Protein AF-A0A5D6XJZ5-F1 (afdb_monomer_lite)

Structure (mmCIF, N/CA/C/O backbone):
data_AF-A0A5D6XJZ5-F1
#
_entry.id   AF-A0A5D6XJZ5-F1
#
loop_
_atom_site.group_PDB
_atom_site.id
_atom_site.type_symbol
_atom_site.label_atom_id
_atom_site.label_alt_id
_atom_site.label_comp_id
_atom_site.label_asym_id
_atom_site.label_entity_id
_atom_site.label_seq_id
_atom_site.pdbx_PDB_ins_code
_atom_site.Cartn_x
_atom_site.Cartn_y
_atom_site.Cartn_z
_atom_site.occupancy
_atom_site.B_iso_or_equiv
_atom_site.auth_seq_id
_atom_site.auth_comp_id
_atom_site.auth_asym_id
_atom_site.auth_atom_id
_atom_site.pdbx_PDB_model_num
ATOM 1 N N . MET A 1 1 ? 21.684 -5.201 -19.668 1.00 54.59 1 MET A N 1
ATOM 2 C CA . MET A 1 1 ? 20.295 -5.228 -19.160 1.00 54.59 1 MET A CA 1
ATOM 3 C C . MET A 1 1 ? 19.489 -4.260 -20.001 1.00 54.59 1 MET A C 1
ATOM 5 O O . MET A 1 1 ? 19.887 -3.102 -20.061 1.00 54.59 1 MET A O 1
ATOM 9 N N . SER A 1 2 ? 18.458 -4.709 -20.722 1.00 66.75 2 SER A N 1
ATOM 10 C CA . SER A 1 2 ? 17.681 -3.782 -21.549 1.00 66.75 2 SER A CA 1
ATOM 11 C C . SER A 1 2 ? 16.634 -3.087 -20.671 1.00 66.75 2 SER A C 1
ATOM 13 O O . SER A 1 2 ? 15.939 -3.732 -19.889 1.00 66.75 2 SER A O 1
ATOM 15 N N . ALA A 1 3 ? 16.532 -1.760 -20.765 1.00 72.88 3 ALA A N 1
ATOM 16 C CA . ALA A 1 3 ? 15.466 -1.005 -20.098 1.00 72.88 3 ALA A CA 1
ATOM 17 C C . ALA A 1 3 ? 14.064 -1.489 -20.528 1.00 72.88 3 ALA A C 1
ATOM 19 O O . ALA A 1 3 ? 13.103 -1.364 -19.774 1.00 72.88 3 ALA A O 1
ATOM 20 N N . VAL A 1 4 ? 13.983 -2.103 -21.713 1.00 75.38 4 VAL A N 1
ATOM 21 C CA . VAL A 1 4 ? 12.778 -2.699 -22.296 1.00 75.38 4 VAL A CA 1
ATOM 22 C C . VAL A 1 4 ? 12.264 -3.871 -21.453 1.00 75.38 4 VAL A C 1
ATOM 24 O O . VAL A 1 4 ? 11.062 -3.965 -21.219 1.00 75.38 4 VAL A O 1
ATOM 27 N N . ASP A 1 5 ? 13.155 -4.715 -20.923 1.00 84.94 5 ASP A N 1
ATOM 28 C CA . ASP A 1 5 ? 12.759 -5.884 -20.121 1.00 84.94 5 ASP A CA 1
ATOM 29 C C . ASP A 1 5 ? 12.184 -5.477 -18.754 1.00 84.94 5 ASP A C 1
ATOM 31 O O . ASP A 1 5 ? 11.276 -6.125 -18.231 1.00 84.94 5 ASP A O 1
ATOM 35 N N . PHE A 1 6 ? 12.686 -4.381 -18.173 1.00 87.38 6 PHE A N 1
ATOM 36 C CA . PHE A 1 6 ? 12.168 -3.868 -16.904 1.00 87.38 6 PHE A CA 1
ATOM 37 C C . PHE A 1 6 ? 10.825 -3.153 -17.078 1.00 87.38 6 PHE A C 1
ATOM 39 O O . PHE A 1 6 ? 9.920 -3.377 -16.277 1.00 87.38 6 PHE A O 1
ATOM 46 N N . GLU A 1 7 ? 10.657 -2.355 -18.138 1.00 91.44 7 GLU A N 1
ATOM 47 C CA . GLU A 1 7 ? 9.365 -1.716 -18.428 1.00 91.44 7 GLU A CA 1
ATOM 48 C C . GLU A 1 7 ? 8.271 -2.763 -18.681 1.00 91.44 7 GLU A C 1
ATOM 50 O O . GLU A 1 7 ? 7.144 -2.590 -18.230 1.00 91.44 7 GLU A O 1
ATOM 55 N N . ALA A 1 8 ? 8.599 -3.898 -19.308 1.00 92.19 8 ALA A N 1
ATOM 56 C CA . ALA A 1 8 ? 7.655 -5.006 -19.455 1.00 92.19 8 ALA A CA 1
ATOM 57 C C . ALA A 1 8 ? 7.198 -5.579 -18.096 1.00 92.19 8 ALA A C 1
ATOM 59 O O . ALA A 1 8 ? 6.023 -5.908 -17.923 1.00 92.19 8 ALA A O 1
ATOM 60 N N . CYS A 1 9 ? 8.099 -5.662 -17.109 1.00 93.19 9 CYS A N 1
ATOM 61 C CA . CYS A 1 9 ? 7.744 -6.080 -15.749 1.00 93.19 9 CYS A CA 1
ATOM 62 C C . CYS A 1 9 ? 6.821 -5.055 -15.069 1.00 93.19 9 CYS A C 1
ATOM 64 O O . CYS A 1 9 ? 5.826 -5.437 -14.452 1.00 93.19 9 CYS A O 1
ATOM 66 N N . GLU A 1 10 ? 7.124 -3.762 -15.204 1.00 92.69 10 GLU A N 1
ATOM 67 C CA . GLU A 1 10 ? 6.283 -2.673 -14.688 1.00 92.69 10 GLU A CA 1
ATOM 68 C C . GLU A 1 10 ? 4.904 -2.646 -15.350 1.00 92.69 10 GLU A C 1
ATOM 70 O O . GLU A 1 10 ? 3.898 -2.440 -14.673 1.00 92.69 10 GLU A O 1
ATOM 75 N N . GLN A 1 11 ? 4.830 -2.919 -16.651 1.00 94.56 11 GLN A N 1
ATOM 76 C CA . GLN A 1 11 ? 3.570 -2.996 -17.377 1.00 94.56 11 GLN A CA 1
ATOM 77 C C . GLN A 1 11 ? 2.686 -4.133 -16.846 1.00 94.56 11 GLN A C 1
ATOM 79 O O . GLN A 1 11 ? 1.517 -3.908 -16.538 1.00 94.56 11 GLN A O 1
ATOM 84 N N . LEU A 1 12 ? 3.250 -5.328 -16.632 1.00 94.69 12 LEU A N 1
ATOM 85 C CA . LEU A 1 12 ? 2.519 -6.436 -16.005 1.00 94.69 12 LEU A CA 1
ATOM 86 C C . LEU A 1 12 ? 2.036 -6.081 -14.593 1.00 94.69 12 LEU A C 1
ATOM 88 O O . LEU A 1 12 ? 0.921 -6.442 -14.211 1.00 94.69 12 LEU A O 1
ATOM 92 N N . ARG A 1 13 ? 2.856 -5.358 -13.820 1.00 95.69 13 ARG A N 1
ATOM 93 C CA . ARG A 1 13 ? 2.480 -4.871 -12.488 1.00 95.69 13 ARG A CA 1
ATOM 94 C C . ARG A 1 13 ? 1.292 -3.907 -12.568 1.00 95.69 13 ARG A C 1
ATOM 96 O O . ARG A 1 13 ? 0.321 -4.115 -11.847 1.00 95.69 13 ARG A O 1
ATOM 103 N N . ARG A 1 14 ? 1.316 -2.913 -13.461 1.00 95.31 14 ARG A N 1
ATOM 104 C CA . ARG A 1 14 ? 0.204 -1.960 -13.658 1.00 95.31 14 ARG A CA 1
ATOM 105 C C . ARG A 1 14 ? -1.084 -2.669 -14.075 1.00 95.31 14 ARG A C 1
ATOM 107 O O . ARG A 1 14 ? -2.128 -2.461 -13.471 1.00 95.31 14 ARG A O 1
ATOM 114 N N . GLU A 1 15 ? -0.998 -3.594 -15.025 1.00 95.31 15 GLU A N 1
ATOM 115 C CA . GLU A 1 15 ? -2.148 -4.398 -15.458 1.00 95.31 15 GLU A CA 1
ATOM 116 C C . GLU A 1 15 ? -2.730 -5.253 -14.321 1.00 95.31 15 GLU A C 1
ATOM 118 O O . GLU A 1 15 ? -3.931 -5.516 -14.282 1.00 95.31 15 GLU A O 1
ATOM 123 N N . SER A 1 16 ? -1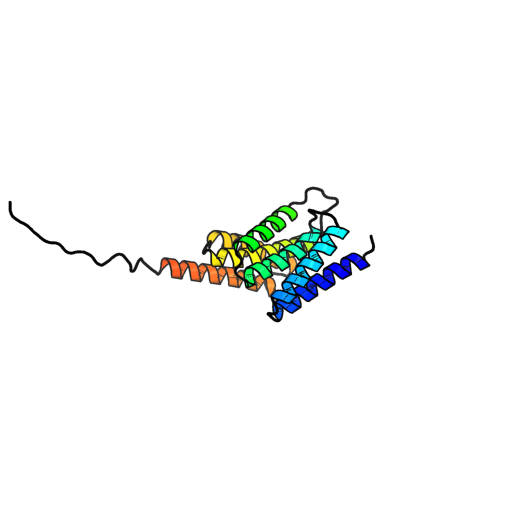.898 -5.708 -13.380 1.00 95.56 16 SER A N 1
ATOM 124 C CA . SER A 1 16 ? -2.386 -6.428 -12.202 1.00 95.56 16 SER A CA 1
ATOM 125 C C . SER A 1 16 ? -3.176 -5.522 -11.249 1.00 95.56 16 SER A C 1
ATOM 127 O O . SER A 1 16 ? -4.181 -5.955 -10.687 1.00 95.56 16 SER A O 1
ATOM 129 N N . GLU A 1 17 ? -2.788 -4.252 -11.119 1.00 93.19 17 GLU A N 1
ATOM 130 C CA . GLU A 1 17 ? -3.523 -3.251 -10.337 1.00 93.19 17 GLU A CA 1
ATOM 131 C C . GLU A 1 17 ? -4.863 -2.908 -10.997 1.00 93.19 17 GLU A C 1
ATOM 133 O O . GLU A 1 17 ? -5.881 -2.830 -10.313 1.00 93.19 17 GLU A O 1
ATOM 138 N N . GLU A 1 18 ? -4.893 -2.789 -12.327 1.00 94.25 18 GLU A N 1
ATOM 139 C CA . GLU A 1 18 ? -6.130 -2.590 -13.093 1.00 94.25 18 GLU A CA 1
ATOM 140 C C . GLU A 1 18 ? -7.115 -3.751 -12.891 1.00 94.25 18 GLU A C 1
ATOM 142 O O . GLU A 1 18 ? -8.298 -3.535 -12.629 1.00 94.25 18 GLU A O 1
ATOM 147 N N . LEU A 1 19 ? -6.635 -4.997 -12.948 1.00 93.81 19 LEU A N 1
ATOM 148 C CA . LEU A 1 19 ? -7.464 -6.174 -12.673 1.00 93.81 19 LEU A CA 1
ATOM 149 C C . LEU A 1 19 ? -7.972 -6.197 -11.225 1.00 93.81 19 LEU A C 1
ATOM 151 O O . LEU A 1 19 ? -9.122 -6.575 -10.991 1.00 93.81 19 LEU A O 1
ATOM 155 N N . CYS A 1 20 ? -7.142 -5.774 -10.267 1.00 90.69 20 CYS A N 1
ATOM 156 C CA . CYS A 1 20 ? -7.535 -5.639 -8.865 1.00 90.69 20 CYS A CA 1
ATOM 157 C C . CYS A 1 20 ? -8.660 -4.605 -8.704 1.00 90.69 20 CYS A C 1
ATOM 159 O O . CYS A 1 20 ? -9.684 -4.894 -8.088 1.00 90.69 20 CYS A O 1
ATOM 161 N N . PHE A 1 21 ? -8.523 -3.441 -9.347 1.00 90.69 21 PHE A N 1
ATOM 162 C CA . PHE A 1 21 ? -9.548 -2.397 -9.373 1.00 90.69 21 PHE A CA 1
ATOM 163 C C . PHE A 1 21 ? -10.879 -2.903 -9.952 1.00 90.69 21 PHE A C 1
ATOM 165 O O . PHE A 1 21 ? -11.949 -2.590 -9.433 1.00 90.69 21 PHE A O 1
ATOM 172 N N . LEU A 1 22 ? -10.818 -3.755 -10.979 1.00 93.38 22 LEU A N 1
ATOM 173 C CA . LEU A 1 22 ? -11.980 -4.427 -11.571 1.00 93.38 22 LEU A CA 1
ATOM 174 C C . LEU A 1 22 ? -12.518 -5.610 -10.739 1.00 93.38 22 LEU A C 1
ATOM 176 O O . LEU A 1 22 ? -13.385 -6.339 -11.220 1.00 93.38 22 LEU A O 1
ATOM 180 N N . GLN A 1 23 ? -12.020 -5.821 -9.514 1.00 90.38 23 GLN A N 1
ATOM 181 C CA . GLN A 1 23 ? -12.392 -6.919 -8.608 1.00 90.38 23 GLN A CA 1
ATOM 182 C C . GLN A 1 23 ? -12.105 -8.325 -9.170 1.00 90.38 23 GLN A C 1
ATOM 184 O O . GLN A 1 23 ? -12.644 -9.332 -8.706 1.00 90.38 23 GLN A O 1
ATOM 189 N N . GLN A 1 24 ? -11.208 -8.432 -10.152 1.00 93.44 24 GLN A N 1
ATOM 190 C CA . GLN A 1 24 ? -10.763 -9.702 -10.725 1.00 93.44 24 GLN A CA 1
ATOM 191 C C . GLN A 1 24 ? -9.537 -10.230 -9.968 1.00 93.44 24 GLN A C 1
ATOM 193 O O . GLN A 1 24 ? -8.446 -10.354 -10.524 1.00 93.44 24 GLN A O 1
ATOM 198 N N . LEU A 1 25 ? -9.720 -10.552 -8.683 1.00 90.31 25 LEU A N 1
ATOM 199 C CA . LEU A 1 25 ? -8.618 -10.804 -7.741 1.00 90.31 25 LEU A CA 1
ATOM 200 C C . LEU A 1 25 ? -7.699 -11.972 -8.141 1.00 90.31 25 LEU A C 1
ATOM 202 O O . LEU A 1 25 ? -6.479 -11.869 -8.027 1.00 90.31 25 LEU A O 1
ATOM 206 N N . ARG A 1 26 ? -8.256 -13.072 -8.670 1.00 92.25 26 ARG A N 1
ATOM 207 C CA . ARG A 1 26 ? -7.458 -14.235 -9.109 1.00 92.25 26 ARG A CA 1
ATOM 208 C C . ARG A 1 26 ? -6.538 -13.894 -10.299 1.00 92.25 26 ARG A C 1
ATOM 210 O O . ARG A 1 26 ? -5.326 -14.013 -10.130 1.00 92.25 26 ARG A O 1
ATOM 217 N N . PRO A 1 27 ? -7.055 -13.404 -11.449 1.00 94.56 27 PRO A N 1
ATOM 218 C CA . PRO A 1 27 ? -6.206 -12.925 -12.544 1.00 94.56 27 PRO A CA 1
ATOM 219 C C . PRO A 1 27 ? -5.200 -11.854 -12.121 1.00 94.56 27 PRO A C 1
ATOM 221 O O . PRO A 1 27 ? -4.058 -11.864 -12.581 1.00 94.56 27 PRO A O 1
ATOM 224 N N . ALA A 1 28 ? -5.617 -10.939 -11.241 1.00 94.69 28 ALA A N 1
ATOM 225 C CA . ALA A 1 28 ? -4.760 -9.886 -10.723 1.00 94.69 28 ALA A CA 1
ATOM 226 C C . ALA A 1 28 ? -3.550 -10.477 -9.983 1.00 94.69 28 ALA A C 1
ATOM 228 O O . ALA A 1 28 ? -2.408 -10.154 -10.317 1.00 94.69 28 ALA A O 1
ATOM 229 N N . ARG A 1 29 ? -3.779 -11.417 -9.058 1.00 93.75 29 ARG A N 1
ATOM 230 C CA . ARG A 1 29 ? -2.705 -12.093 -8.320 1.00 93.75 29 ARG A CA 1
ATOM 231 C C . ARG A 1 29 ? -1.771 -12.860 -9.249 1.00 93.75 29 ARG A C 1
ATOM 233 O O . ARG A 1 29 ? -0.555 -12.729 -9.119 1.00 93.75 29 ARG A O 1
ATOM 240 N N . ASP A 1 30 ? -2.312 -13.649 -10.174 1.00 94.88 30 ASP A N 1
ATOM 241 C CA . ASP A 1 30 ? -1.493 -14.449 -11.090 1.00 94.88 30 ASP A CA 1
ATOM 242 C C . ASP A 1 30 ? -0.547 -13.553 -11.898 1.00 94.88 30 ASP A C 1
ATOM 244 O O . ASP A 1 30 ? 0.645 -13.849 -12.038 1.00 94.88 30 ASP A O 1
ATOM 248 N N . LYS A 1 31 ? -1.057 -12.404 -12.357 1.00 95.81 31 LYS A N 1
ATOM 249 C CA . LYS A 1 31 ? -0.266 -11.416 -13.086 1.00 95.81 31 LYS A CA 1
ATOM 250 C C . LYS A 1 31 ? 0.757 -10.708 -12.190 1.00 95.81 31 LYS A C 1
ATOM 252 O O . LYS A 1 31 ? 1.911 -10.584 -12.597 1.00 95.81 31 LYS A O 1
ATOM 257 N N . ALA A 1 32 ? 0.393 -10.320 -10.968 1.00 95.88 32 ALA A N 1
ATOM 258 C CA . ALA A 1 32 ? 1.321 -9.712 -10.010 1.00 95.88 32 ALA A CA 1
ATOM 259 C C . ALA A 1 32 ? 2.480 -10.660 -9.648 1.00 95.88 32 ALA A C 1
ATOM 261 O O . ALA A 1 32 ? 3.643 -10.254 -9.624 1.00 95.88 32 ALA A O 1
ATOM 262 N N . LEU A 1 33 ? 2.191 -11.949 -9.444 1.00 95.88 33 LEU A N 1
ATOM 263 C CA . LEU A 1 33 ? 3.208 -12.972 -9.197 1.00 95.88 33 LEU A CA 1
ATOM 264 C C . LEU A 1 33 ? 4.108 -13.198 -10.416 1.00 95.88 33 LEU A C 1
ATOM 266 O O . LEU A 1 33 ? 5.315 -13.379 -10.253 1.00 95.88 33 LEU A O 1
ATOM 270 N N . ALA A 1 34 ? 3.550 -13.194 -11.629 1.00 95.31 34 ALA A N 1
ATOM 271 C CA . ALA A 1 34 ? 4.340 -13.283 -12.856 1.00 95.31 34 ALA A CA 1
ATOM 272 C C . ALA A 1 34 ? 5.282 -12.077 -13.006 1.00 95.31 34 ALA A C 1
ATOM 274 O O . ALA A 1 34 ? 6.469 -12.261 -13.279 1.00 95.31 34 ALA A O 1
ATOM 275 N N . ALA A 1 35 ? 4.778 -10.867 -12.742 1.00 95.44 35 ALA A N 1
ATOM 276 C CA . ALA A 1 35 ? 5.551 -9.631 -12.770 1.00 95.44 35 ALA A CA 1
ATOM 277 C C . ALA A 1 35 ? 6.705 -9.660 -11.754 1.00 95.44 35 ALA A C 1
ATOM 279 O O . ALA A 1 35 ? 7.852 -9.397 -12.113 1.00 95.44 35 ALA A O 1
ATOM 280 N N . LEU A 1 36 ? 6.432 -10.067 -10.507 1.00 95.38 36 LEU A N 1
ATOM 281 C CA . LEU A 1 36 ? 7.453 -10.189 -9.465 1.00 95.38 36 LEU A CA 1
ATOM 282 C C . LEU A 1 36 ? 8.521 -11.228 -9.827 1.00 95.38 36 LEU A C 1
ATOM 284 O O . LEU A 1 36 ? 9.711 -10.978 -9.634 1.00 95.38 36 LEU A O 1
ATOM 288 N N . LYS A 1 37 ? 8.120 -12.393 -10.353 1.00 94.62 37 LYS A N 1
ATOM 289 C CA . LYS A 1 37 ? 9.063 -13.438 -10.783 1.00 94.62 37 LYS A CA 1
ATOM 290 C C . LYS A 1 37 ? 9.994 -12.913 -11.873 1.00 94.62 37 LYS A C 1
ATOM 292 O O . LYS A 1 37 ? 11.206 -13.048 -11.732 1.00 94.62 37 LYS A O 1
ATOM 297 N N . ALA A 1 38 ? 9.443 -12.267 -12.900 1.00 93.38 38 ALA A N 1
ATOM 298 C CA . ALA A 1 38 ? 10.224 -11.665 -13.977 1.00 93.38 38 ALA A CA 1
ATOM 299 C C . ALA A 1 38 ? 11.181 -10.580 -13.448 1.00 93.38 38 ALA A C 1
ATOM 301 O O . ALA A 1 38 ? 12.387 -10.630 -13.708 1.00 93.38 38 ALA A O 1
ATOM 302 N N . ALA A 1 39 ? 10.685 -9.667 -12.608 1.00 93.25 39 ALA A N 1
ATOM 303 C CA . ALA A 1 39 ? 11.495 -8.614 -12.002 1.00 93.25 39 ALA A CA 1
ATOM 304 C C . ALA A 1 39 ? 12.628 -9.180 -11.129 1.00 93.25 39 ALA A C 1
ATOM 306 O O . ALA A 1 39 ? 13.764 -8.722 -11.221 1.00 93.25 39 ALA A O 1
ATOM 307 N N . THR A 1 40 ? 12.355 -10.223 -10.341 1.00 93.69 40 THR A N 1
ATOM 308 C CA . THR A 1 40 ? 13.360 -10.889 -9.496 1.00 93.69 40 THR A CA 1
ATOM 309 C C . THR A 1 40 ? 14.432 -11.579 -10.337 1.00 93.69 40 THR A C 1
ATOM 311 O O . THR A 1 40 ? 15.608 -11.533 -9.983 1.00 93.69 40 THR A O 1
ATOM 314 N N . THR A 1 41 ? 14.062 -12.198 -11.466 1.00 92.56 41 THR A N 1
ATOM 315 C CA . THR A 1 41 ? 15.049 -12.793 -12.385 1.00 92.56 41 THR A CA 1
ATOM 316 C C . THR A 1 41 ? 15.924 -11.749 -13.073 1.00 92.56 41 THR A C 1
ATOM 318 O O . THR A 1 41 ? 17.083 -12.031 -13.359 1.00 92.56 41 THR A O 1
ATOM 321 N N . LEU A 1 42 ? 15.387 -10.550 -13.316 1.00 89.88 42 LEU A N 1
ATOM 322 C CA . LEU A 1 42 ? 16.087 -9.475 -14.016 1.00 89.88 42 LEU A CA 1
ATOM 323 C C . LEU A 1 42 ? 16.996 -8.657 -13.092 1.00 89.88 42 LEU A C 1
ATOM 325 O O . LEU A 1 42 ? 18.106 -8.301 -13.476 1.00 89.88 42 LEU A O 1
ATOM 329 N N . LEU A 1 43 ? 16.500 -8.314 -11.904 1.00 86.06 43 LEU A N 1
ATOM 330 C CA . LEU A 1 43 ? 17.177 -7.427 -10.962 1.00 86.06 43 LEU A CA 1
ATOM 331 C C . LEU A 1 43 ? 18.043 -8.199 -9.961 1.00 86.06 43 LEU A C 1
ATOM 333 O O . LEU A 1 43 ? 19.060 -7.686 -9.515 1.00 86.06 43 LEU A O 1
ATOM 337 N N . GLY A 1 44 ? 17.667 -9.432 -9.622 1.00 85.12 44 GLY A N 1
ATOM 338 C CA . GLY A 1 44 ? 18.205 -10.150 -8.471 1.00 85.12 44 GLY A CA 1
ATOM 339 C C . GLY A 1 44 ? 17.289 -10.034 -7.251 1.00 85.12 44 GLY A C 1
ATOM 340 O O . GLY A 1 44 ? 16.247 -9.380 -7.281 1.00 85.12 44 GLY A O 1
ATOM 341 N N . LYS A 1 45 ? 17.652 -10.729 -6.171 1.00 85.38 45 LYS A N 1
ATOM 342 C CA . LYS A 1 45 ? 16.873 -10.750 -4.924 1.00 85.38 45 LYS A CA 1
ATOM 343 C C . LYS A 1 45 ? 17.196 -9.522 -4.072 1.00 85.38 45 LYS A C 1
ATOM 345 O O . LYS A 1 45 ? 18.306 -9.009 -4.141 1.00 85.38 45 LYS A O 1
ATOM 350 N N . ASN A 1 46 ? 16.257 -9.132 -3.212 1.00 81.69 46 ASN A N 1
ATOM 351 C CA . ASN A 1 46 ? 16.479 -8.163 -2.131 1.00 81.69 46 ASN A CA 1
ATOM 352 C C . ASN A 1 46 ? 16.835 -6.732 -2.568 1.00 81.69 46 ASN A C 1
ATOM 354 O O . ASN A 1 46 ? 17.526 -6.019 -1.850 1.00 81.69 46 ASN A O 1
ATOM 358 N N . LEU A 1 47 ? 16.350 -6.294 -3.730 1.00 87.56 47 LEU A N 1
ATOM 359 C CA . LEU A 1 47 ? 16.543 -4.920 -4.192 1.00 87.56 47 LEU A CA 1
ATOM 360 C C . LEU A 1 47 ? 15.311 -4.061 -3.921 1.00 87.56 47 LEU A C 1
ATOM 362 O O . LEU A 1 47 ? 14.187 -4.496 -4.173 1.00 87.56 47 LEU A O 1
ATOM 366 N N . LEU A 1 48 ? 15.527 -2.806 -3.515 1.00 90.12 48 LEU A N 1
ATOM 367 C CA . LEU A 1 48 ? 14.464 -1.818 -3.283 1.00 90.12 48 LEU A CA 1
ATOM 368 C C . LEU A 1 48 ? 13.541 -1.645 -4.502 1.00 90.12 48 LEU A C 1
ATOM 370 O O . LEU A 1 48 ? 12.338 -1.452 -4.361 1.00 90.12 48 LEU A O 1
ATOM 374 N N . ARG A 1 49 ? 14.069 -1.818 -5.718 1.00 90.75 49 ARG A N 1
ATOM 375 C CA . ARG A 1 49 ? 13.283 -1.788 -6.965 1.00 90.75 49 ARG A CA 1
ATOM 376 C C . ARG A 1 49 ? 12.196 -2.867 -7.056 1.00 90.75 49 ARG A C 1
ATOM 378 O O . ARG A 1 49 ? 11.319 -2.753 -7.904 1.00 90.75 49 ARG A O 1
ATOM 385 N N . LEU A 1 50 ? 12.230 -3.895 -6.204 1.00 93.12 50 LEU A N 1
ATOM 386 C CA . LEU A 1 50 ? 11.171 -4.903 -6.096 1.00 93.12 50 LEU A CA 1
ATOM 387 C C . LEU A 1 50 ? 10.018 -4.473 -5.174 1.00 93.12 50 LEU A C 1
ATOM 389 O O . LEU A 1 50 ? 8.942 -5.064 -5.247 1.00 93.12 50 LEU A O 1
ATOM 393 N N . ALA A 1 51 ? 10.199 -3.446 -4.337 1.00 94.94 51 ALA A N 1
ATOM 394 C CA . ALA A 1 51 ? 9.178 -2.981 -3.397 1.00 94.94 51 ALA A CA 1
ATOM 395 C C . ALA A 1 51 ? 7.806 -2.685 -4.044 1.00 94.94 51 ALA A C 1
ATOM 397 O O . ALA A 1 51 ? 6.806 -3.135 -3.483 1.00 94.94 51 ALA A O 1
ATOM 398 N N . PRO A 1 52 ? 7.699 -2.037 -5.228 1.00 95.50 52 PRO A N 1
ATOM 399 C CA . PRO A 1 52 ? 6.407 -1.843 -5.891 1.00 95.50 52 PRO A CA 1
ATOM 400 C C . PRO A 1 52 ? 5.634 -3.148 -6.128 1.00 95.50 52 PRO A C 1
ATOM 402 O O . PRO A 1 52 ? 4.413 -3.171 -6.008 1.00 95.50 52 PRO A O 1
ATOM 405 N N . PHE A 1 53 ? 6.332 -4.240 -6.451 1.00 96.44 53 PHE A N 1
ATOM 406 C CA . PHE A 1 53 ? 5.719 -5.537 -6.744 1.00 96.44 53 PHE A CA 1
ATOM 407 C C . PHE A 1 53 ? 5.181 -6.199 -5.472 1.00 96.44 53 PHE A C 1
ATOM 409 O O . PHE A 1 53 ? 4.073 -6.735 -5.474 1.00 96.44 53 PHE A O 1
ATOM 416 N N . TYR A 1 54 ? 5.928 -6.116 -4.370 1.00 97.31 54 TYR A N 1
ATOM 417 C CA . TYR A 1 54 ? 5.467 -6.609 -3.072 1.00 97.31 54 TYR A CA 1
ATOM 418 C C . TYR A 1 54 ? 4.293 -5.792 -2.525 1.00 97.31 54 TYR A C 1
ATOM 420 O O . TYR A 1 54 ? 3.356 -6.377 -1.991 1.00 97.31 54 TYR A O 1
ATOM 428 N N . LEU A 1 55 ? 4.292 -4.467 -2.715 1.00 97.50 55 LEU A N 1
ATOM 429 C CA . LEU A 1 55 ? 3.184 -3.599 -2.301 1.00 97.50 55 LEU A CA 1
ATOM 430 C C . LEU A 1 55 ? 1.872 -3.941 -3.020 1.00 97.50 55 LEU A C 1
ATOM 432 O O . LEU A 1 55 ? 0.816 -3.913 -2.397 1.00 97.50 55 LEU A O 1
ATOM 436 N N . VAL A 1 56 ? 1.930 -4.306 -4.305 1.00 96.88 56 VAL A N 1
ATOM 437 C CA . VAL A 1 56 ? 0.752 -4.783 -5.049 1.00 96.88 56 VAL A CA 1
ATOM 438 C C . VAL A 1 56 ? 0.228 -6.103 -4.481 1.00 96.88 56 VAL A C 1
ATOM 440 O O . VAL A 1 56 ? -0.975 -6.259 -4.292 1.00 96.88 56 VAL A O 1
ATOM 443 N N . LEU A 1 57 ? 1.115 -7.048 -4.164 1.00 96.94 57 LEU A N 1
ATOM 444 C CA . LEU A 1 57 ? 0.708 -8.313 -3.547 1.00 96.94 57 LEU A CA 1
ATOM 445 C C . LEU A 1 57 ? 0.136 -8.111 -2.137 1.00 96.94 57 LEU A C 1
ATOM 447 O O . LEU A 1 57 ? -0.810 -8.803 -1.772 1.00 96.94 57 LEU A O 1
ATOM 451 N N . ALA A 1 58 ? 0.680 -7.168 -1.363 1.00 97.44 58 ALA A N 1
ATOM 452 C CA . ALA A 1 58 ? 0.176 -6.837 -0.033 1.00 97.44 58 ALA A CA 1
ATOM 453 C C . ALA A 1 58 ? -1.246 -6.264 -0.106 1.00 97.44 58 ALA A C 1
ATOM 455 O O . ALA A 1 58 ? -2.118 -6.680 0.651 1.00 97.44 58 ALA A O 1
ATOM 456 N N . ASP A 1 59 ? -1.495 -5.368 -1.061 1.00 95.62 59 ASP A N 1
ATOM 457 C CA . ASP A 1 59 ? -2.820 -4.804 -1.335 1.00 95.62 59 ASP A CA 1
ATOM 458 C C . ASP A 1 59 ? -3.841 -5.895 -1.714 1.00 95.62 59 ASP A C 1
ATOM 460 O O . ASP A 1 59 ? -4.924 -5.996 -1.134 1.00 95.62 59 ASP A O 1
ATOM 464 N N . MET A 1 60 ? -3.454 -6.813 -2.605 1.00 95.31 60 MET A N 1
ATOM 465 C CA . MET A 1 60 ? -4.286 -7.969 -2.961 1.00 95.31 60 MET A CA 1
ATOM 466 C C . MET A 1 60 ? -4.558 -8.888 -1.764 1.00 95.31 60 MET A C 1
ATOM 468 O O . MET A 1 60 ? -5.687 -9.342 -1.582 1.00 95.31 60 MET A O 1
ATOM 472 N N . ALA A 1 61 ? -3.549 -9.153 -0.930 1.00 95.69 61 ALA A N 1
ATOM 473 C CA . ALA A 1 61 ? -3.712 -9.953 0.279 1.00 95.69 61 ALA A CA 1
ATOM 474 C C . ALA A 1 61 ? -4.692 -9.294 1.266 1.00 95.69 61 ALA A C 1
ATOM 476 O O . ALA A 1 61 ? -5.510 -9.994 1.864 1.00 95.69 61 ALA A O 1
ATOM 477 N N . LEU A 1 62 ? -4.679 -7.961 1.388 1.00 94.94 62 LEU A N 1
ATOM 478 C CA . LEU A 1 62 ? -5.653 -7.215 2.193 1.00 94.94 62 LEU A CA 1
ATOM 479 C C . LEU A 1 62 ? -7.071 -7.318 1.625 1.00 94.94 62 LEU A C 1
ATOM 481 O O . LEU A 1 62 ? -7.999 -7.626 2.372 1.00 94.94 62 LEU A O 1
ATOM 485 N N . CYS A 1 63 ? -7.238 -7.149 0.310 1.00 92.12 63 CYS A N 1
ATOM 486 C CA . CYS A 1 63 ? -8.529 -7.321 -0.365 1.00 92.12 63 CYS A CA 1
ATOM 487 C C . CYS A 1 63 ? -9.128 -8.718 -0.136 1.00 92.12 63 CYS A C 1
ATOM 489 O O . CYS A 1 63 ? -10.342 -8.878 -0.025 1.00 92.12 63 CYS A O 1
ATOM 491 N N . GLU A 1 64 ? -8.277 -9.732 -0.004 1.00 91.94 64 GLU A N 1
ATOM 492 C CA . GLU A 1 64 ? -8.682 -11.109 0.276 1.00 91.94 64 GLU A CA 1
ATOM 493 C C . GLU A 1 64 ? -8.732 -11.474 1.761 1.00 91.94 64 GLU A C 1
ATOM 495 O O . GLU A 1 64 ? -8.943 -12.640 2.101 1.00 91.94 64 GLU A O 1
ATOM 500 N N . ARG A 1 65 ? -8.545 -10.494 2.653 1.00 93.31 65 ARG A N 1
ATOM 501 C CA . ARG A 1 65 ? -8.492 -10.679 4.112 1.00 93.31 65 ARG A CA 1
ATOM 502 C C . ARG A 1 65 ? -7.421 -11.680 4.567 1.00 93.31 65 ARG A C 1
ATOM 504 O O . ARG A 1 65 ? -7.515 -12.256 5.649 1.00 93.31 65 ARG A O 1
ATOM 511 N N . GLN A 1 66 ? -6.365 -11.868 3.778 1.00 95.62 66 GLN A N 1
ATOM 512 C CA . GLN A 1 66 ? -5.193 -12.672 4.128 1.00 95.62 66 GLN A CA 1
ATOM 513 C C . GLN A 1 66 ? -4.209 -11.822 4.945 1.00 95.62 66 GLN A C 1
ATOM 515 O O . GLN A 1 66 ? -3.085 -11.558 4.522 1.00 95.62 66 GLN A O 1
ATOM 520 N N . LEU A 1 67 ? -4.645 -11.379 6.130 1.00 96.56 67 LEU A N 1
ATOM 521 C CA . LEU A 1 67 ? -3.900 -10.431 6.970 1.00 96.56 67 LEU A CA 1
ATOM 522 C C . LEU A 1 67 ? -2.463 -10.878 7.305 1.00 96.56 67 LEU A C 1
ATOM 524 O O . LEU A 1 67 ? -1.575 -10.030 7.235 1.00 96.56 67 LEU A O 1
ATOM 528 N N . PRO A 1 68 ? -2.185 -12.162 7.625 1.00 97.31 68 PRO A N 1
ATOM 529 C CA . PRO A 1 68 ? -0.812 -12.603 7.885 1.00 97.31 68 PRO A CA 1
ATOM 530 C C . PRO A 1 68 ? 0.095 -12.447 6.660 1.00 97.31 68 PRO A C 1
ATOM 532 O O . PRO A 1 68 ? 1.212 -11.956 6.772 1.00 97.31 68 PRO A O 1
ATOM 535 N N . GLN A 1 69 ? -0.411 -12.786 5.470 1.00 96.75 69 GLN A N 1
ATOM 536 C CA . GLN A 1 69 ? 0.355 -12.643 4.234 1.00 96.75 69 GLN A CA 1
ATOM 537 C C . GLN A 1 69 ? 0.617 -11.168 3.906 1.00 96.75 69 GLN A C 1
ATOM 539 O O . GLN A 1 69 ? 1.717 -10.817 3.481 1.00 96.75 69 GLN A O 1
ATOM 544 N N . ALA A 1 70 ? -0.379 -10.300 4.102 1.00 97.56 70 ALA A N 1
ATOM 545 C CA . ALA A 1 70 ? -0.206 -8.865 3.912 1.00 97.56 70 ALA A CA 1
ATOM 546 C C . ALA A 1 70 ? 0.887 -8.307 4.836 1.00 97.56 70 ALA A C 1
ATOM 548 O O . ALA A 1 70 ? 1.754 -7.567 4.382 1.00 97.56 70 ALA A O 1
ATOM 549 N N . GLU A 1 71 ? 0.883 -8.700 6.110 1.00 97.56 71 GLU A N 1
ATOM 550 C CA . GLU A 1 71 ? 1.891 -8.279 7.084 1.00 97.56 71 GLU A CA 1
ATOM 551 C C . GLU A 1 71 ? 3.303 -8.730 6.703 1.00 97.56 71 GLU A C 1
ATOM 553 O O . GLU A 1 71 ? 4.224 -7.915 6.721 1.00 97.56 71 GLU A O 1
ATOM 558 N N . GLU A 1 72 ? 3.475 -9.992 6.303 1.00 97.88 72 GLU A N 1
ATOM 559 C CA . GLU A 1 72 ? 4.768 -10.521 5.851 1.00 97.88 72 GLU A CA 1
ATOM 560 C C . GLU A 1 72 ? 5.318 -9.737 4.651 1.00 97.88 72 GLU A C 1
ATOM 562 O O . GLU A 1 72 ? 6.499 -9.383 4.612 1.00 97.88 72 GLU A O 1
ATOM 567 N N . LEU A 1 73 ? 4.455 -9.425 3.680 1.00 97.62 73 LEU A N 1
ATOM 568 C CA . LEU A 1 73 ? 4.831 -8.650 2.498 1.00 97.62 73 LEU A CA 1
ATOM 569 C C . LEU A 1 73 ? 5.203 -7.208 2.855 1.00 97.62 73 LEU A C 1
ATOM 571 O O . LEU A 1 73 ? 6.185 -6.686 2.329 1.00 97.62 73 LEU A O 1
ATOM 575 N N . LEU A 1 74 ? 4.456 -6.565 3.755 1.00 97.62 74 LEU A N 1
ATOM 576 C CA . LEU A 1 74 ? 4.760 -5.206 4.208 1.00 97.62 74 LEU A CA 1
ATOM 577 C C . LEU A 1 74 ? 6.049 -5.153 5.034 1.00 97.62 74 LEU A C 1
ATOM 579 O O . LEU A 1 74 ? 6.857 -4.249 4.827 1.00 97.62 74 LEU A O 1
ATOM 583 N N . ALA A 1 75 ? 6.295 -6.144 5.892 1.00 96.50 75 ALA A N 1
ATOM 584 C CA . ALA A 1 75 ? 7.541 -6.255 6.643 1.00 96.50 75 ALA A CA 1
ATOM 585 C C . ALA A 1 75 ? 8.750 -6.424 5.709 1.00 96.50 75 ALA A C 1
ATOM 587 O O . ALA A 1 75 ? 9.791 -5.799 5.920 1.00 96.50 75 ALA A O 1
ATOM 588 N N . LEU A 1 76 ? 8.600 -7.208 4.634 1.00 95.19 76 LEU A N 1
ATOM 589 C CA . LEU A 1 76 ? 9.626 -7.330 3.602 1.00 95.19 76 LEU A CA 1
ATOM 590 C C . LEU A 1 76 ? 9.884 -5.991 2.899 1.00 95.19 76 LEU A C 1
ATOM 592 O O . LEU A 1 76 ? 11.039 -5.629 2.696 1.00 95.19 76 LEU A O 1
ATOM 596 N N . VAL A 1 77 ? 8.838 -5.238 2.549 1.00 95.75 77 VAL A N 1
ATOM 597 C CA . VAL A 1 77 ? 9.001 -3.899 1.956 1.00 95.75 77 VAL A CA 1
ATOM 598 C C . VAL A 1 77 ? 9.709 -2.954 2.922 1.00 95.75 77 VAL A C 1
ATOM 600 O O . VAL A 1 77 ? 10.616 -2.246 2.496 1.00 95.75 77 VAL A O 1
ATOM 603 N N . ASN A 1 78 ? 9.350 -2.972 4.206 1.00 94.50 78 ASN A N 1
ATOM 604 C CA . ASN A 1 78 ? 10.006 -2.154 5.220 1.00 94.50 78 ASN A CA 1
ATOM 605 C C . ASN A 1 78 ? 11.507 -2.463 5.309 1.00 94.50 78 ASN A C 1
ATOM 607 O O . ASN A 1 78 ? 12.322 -1.548 5.309 1.00 94.50 78 ASN A O 1
ATOM 611 N N . TRP A 1 79 ? 11.877 -3.745 5.285 1.00 92.94 79 TRP A N 1
ATOM 612 C CA . TRP A 1 79 ? 13.280 -4.156 5.250 1.00 92.94 79 TRP A CA 1
ATOM 613 C C . TRP A 1 79 ? 14.005 -3.689 3.976 1.00 92.94 79 TRP A C 1
ATOM 615 O O . TRP A 1 79 ? 15.149 -3.256 4.042 1.00 92.94 79 TRP A O 1
ATOM 625 N N . LEU A 1 80 ? 13.341 -3.720 2.814 1.00 91.56 80 LEU A N 1
ATOM 626 C CA . LEU A 1 80 ? 13.919 -3.233 1.552 1.00 91.56 80 LEU A CA 1
ATOM 627 C C . LEU A 1 80 ? 14.105 -1.710 1.510 1.00 91.56 80 LEU A C 1
ATOM 629 O O . LEU A 1 80 ? 14.925 -1.224 0.732 1.00 91.56 80 LEU A O 1
ATOM 633 N N . LEU A 1 81 ? 13.316 -0.966 2.289 1.00 90.62 81 LEU A N 1
ATOM 634 C CA . LEU A 1 81 ? 13.379 0.493 2.373 1.00 90.62 81 LEU A CA 1
ATOM 635 C C . LEU A 1 81 ? 14.576 0.998 3.179 1.00 90.62 81 LEU A C 1
ATOM 637 O O . LEU A 1 81 ? 14.909 2.172 3.049 1.00 90.62 81 LEU A O 1
ATOM 641 N N . GLU A 1 82 ? 15.231 0.136 3.957 1.00 84.31 82 GLU A N 1
ATOM 642 C CA . GLU A 1 82 ? 16.495 0.419 4.636 1.00 84.31 82 GLU A CA 1
ATOM 643 C C . GLU A 1 82 ? 17.653 0.083 3.677 1.00 84.31 82 GLU A C 1
ATOM 645 O O . GLU A 1 82 ? 18.031 -1.086 3.549 1.00 84.31 82 GLU A O 1
ATOM 650 N N . PRO A 1 83 ? 18.217 1.059 2.935 1.00 67.81 83 PRO A N 1
ATOM 651 C CA . PRO A 1 83 ? 19.182 0.755 1.890 1.00 67.81 83 PRO A CA 1
ATOM 652 C C . PRO A 1 83 ? 20.481 0.272 2.535 1.00 67.81 83 PRO A C 1
ATOM 654 O O . PRO A 1 83 ? 21.078 0.986 3.339 1.00 67.81 83 PRO A O 1
ATOM 657 N N . LEU A 1 84 ? 20.933 -0.923 2.153 1.00 68.94 84 LEU A N 1
ATOM 658 C CA . LEU A 1 84 ? 22.204 -1.480 2.623 1.00 68.94 84 LEU A CA 1
ATOM 659 C C . LEU A 1 84 ? 23.396 -0.665 2.095 1.00 68.94 84 LEU A C 1
ATOM 661 O O . LEU A 1 84 ? 24.341 -0.407 2.838 1.00 68.94 84 LEU A O 1
ATOM 665 N N . ASP A 1 85 ? 23.304 -0.190 0.844 1.00 71.38 85 ASP A N 1
ATOM 666 C CA . ASP A 1 85 ? 24.390 0.500 0.146 1.00 71.38 85 ASP A CA 1
ATOM 667 C C . ASP A 1 85 ? 23.862 1.653 -0.731 1.00 71.38 85 ASP A C 1
ATOM 669 O O . ASP A 1 85 ? 22.789 1.560 -1.335 1.00 71.38 85 ASP A O 1
ATOM 673 N N . ALA A 1 86 ? 24.652 2.724 -0.880 1.00 71.50 86 ALA A N 1
ATOM 674 C CA . ALA A 1 86 ? 24.284 3.906 -1.671 1.00 71.50 86 ALA A CA 1
ATOM 675 C C . ALA A 1 86 ? 24.129 3.634 -3.184 1.00 71.50 86 ALA A C 1
ATOM 677 O O . ALA A 1 86 ? 23.427 4.371 -3.869 1.00 71.50 86 ALA A O 1
ATOM 678 N N . GLU A 1 87 ? 24.758 2.579 -3.711 1.00 72.38 87 GLU A N 1
ATOM 679 C CA . GLU A 1 87 ? 24.708 2.213 -5.137 1.00 72.38 87 GLU A CA 1
ATOM 680 C C . GLU A 1 87 ? 23.312 1.750 -5.586 1.00 72.38 87 GLU A C 1
ATOM 682 O O . GLU A 1 87 ? 22.913 1.969 -6.728 1.00 72.38 87 GLU A O 1
ATOM 687 N N . HIS A 1 88 ? 22.541 1.159 -4.671 1.00 74.56 88 HIS A N 1
ATOM 688 C CA . HIS A 1 88 ? 21.190 0.656 -4.934 1.00 74.56 88 HIS A CA 1
ATOM 689 C C . HIS A 1 88 ? 20.095 1.608 -4.437 1.00 74.56 88 HIS A C 1
ATOM 691 O O . HIS A 1 88 ? 18.909 1.260 -4.465 1.00 74.56 88 HIS A O 1
ATOM 697 N N . ALA A 1 89 ? 20.481 2.803 -3.984 1.00 80.38 89 ALA A N 1
ATOM 698 C CA . ALA A 1 89 ? 19.549 3.809 -3.516 1.00 80.38 89 ALA A CA 1
ATOM 699 C C . ALA A 1 89 ? 18.690 4.334 -4.675 1.00 80.38 89 ALA A C 1
ATOM 701 O O . ALA A 1 89 ? 19.169 4.636 -5.770 1.00 80.38 89 ALA A O 1
ATOM 702 N N . MET A 1 90 ? 17.393 4.452 -4.418 1.00 85.94 90 MET A N 1
ATOM 703 C CA . MET A 1 90 ? 16.455 5.119 -5.315 1.00 85.94 90 MET A CA 1
ATOM 704 C C . MET A 1 90 ? 16.419 6.622 -5.006 1.00 85.94 90 MET A C 1
ATOM 706 O O . MET A 1 90 ? 16.728 7.014 -3.877 1.00 85.94 90 MET A O 1
ATOM 710 N N . PRO A 1 91 ? 16.006 7.472 -5.968 1.00 90.75 91 PRO A N 1
ATOM 711 C CA . PRO A 1 91 ? 15.731 8.876 -5.688 1.00 90.75 91 PRO A CA 1
ATOM 712 C C . PRO A 1 91 ? 14.793 9.020 -4.488 1.00 90.75 91 PRO A C 1
ATOM 714 O O . PRO A 1 91 ? 13.823 8.270 -4.375 1.00 90.75 91 PRO A O 1
ATOM 717 N N . GLU A 1 92 ? 15.063 9.994 -3.619 1.00 90.44 92 GLU A N 1
ATOM 718 C CA . GLU A 1 92 ? 14.310 10.199 -2.374 1.00 90.44 92 GLU A CA 1
ATOM 719 C C . GLU A 1 92 ? 12.801 10.310 -2.625 1.00 90.44 92 GLU A C 1
ATOM 721 O O . GLU A 1 92 ? 12.012 9.664 -1.943 1.00 90.44 92 GLU A O 1
ATOM 726 N N . GLU A 1 93 ? 12.396 11.045 -3.662 1.00 93.19 93 GLU A N 1
ATOM 727 C CA . GLU A 1 93 ? 10.995 11.16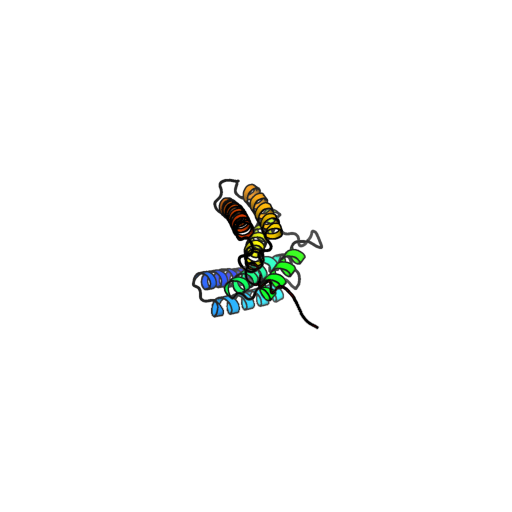0 -4.072 1.00 93.19 93 GLU A CA 1
ATOM 728 C C . GLU A 1 93 ? 10.367 9.793 -4.383 1.00 93.19 93 GLU A C 1
ATOM 730 O O . GLU A 1 93 ? 9.287 9.477 -3.886 1.00 93.19 93 GLU A O 1
ATOM 735 N N . ALA A 1 94 ? 11.062 8.944 -5.144 1.00 92.38 94 ALA A N 1
ATOM 736 C CA . ALA A 1 94 ? 10.574 7.615 -5.491 1.00 92.38 94 ALA A CA 1
ATOM 737 C C . ALA A 1 94 ? 10.484 6.706 -4.256 1.00 92.38 94 ALA A C 1
ATOM 739 O O . ALA A 1 94 ? 9.502 5.983 -4.097 1.00 92.38 94 ALA A O 1
ATOM 740 N N . THR A 1 95 ? 11.465 6.777 -3.355 1.00 93.50 95 THR A N 1
ATOM 741 C CA . THR A 1 95 ? 11.433 6.068 -2.068 1.00 93.50 95 THR A CA 1
ATOM 742 C C . THR A 1 95 ? 10.261 6.546 -1.210 1.00 93.50 95 THR A C 1
ATOM 744 O O . THR A 1 95 ? 9.501 5.726 -0.699 1.00 93.50 95 THR A O 1
ATOM 747 N N . ASN A 1 96 ? 10.032 7.857 -1.124 1.00 95.00 96 ASN A N 1
ATOM 748 C CA . ASN A 1 96 ? 8.929 8.436 -0.360 1.00 95.00 96 ASN A CA 1
ATOM 749 C C . ASN A 1 96 ? 7.562 7.986 -0.894 1.00 95.00 96 ASN A C 1
ATOM 751 O O . ASN A 1 96 ? 6.673 7.693 -0.097 1.00 95.00 96 ASN A O 1
ATOM 755 N N . LEU A 1 97 ? 7.391 7.840 -2.213 1.00 96.06 97 LEU A N 1
ATOM 756 C CA . LEU A 1 97 ? 6.170 7.262 -2.793 1.00 96.06 97 LEU A CA 1
ATOM 757 C C . LEU A 1 97 ? 5.921 5.822 -2.314 1.00 96.06 97 LEU A C 1
ATOM 759 O O . LEU A 1 97 ? 4.778 5.458 -2.022 1.00 96.06 97 LEU A O 1
ATOM 763 N N . LEU A 1 98 ? 6.977 5.011 -2.193 1.00 96.56 98 LEU A N 1
ATOM 764 C CA . LEU A 1 98 ? 6.882 3.646 -1.667 1.00 96.56 98 LEU A CA 1
ATOM 765 C C . LEU A 1 98 ? 6.526 3.645 -0.181 1.00 96.56 98 LEU A C 1
ATOM 767 O O . LEU A 1 98 ? 5.624 2.912 0.222 1.00 96.56 98 LEU A O 1
ATOM 771 N N . VAL A 1 99 ? 7.170 4.503 0.615 1.00 96.75 99 VAL A N 1
ATOM 772 C CA . VAL A 1 99 ? 6.888 4.654 2.050 1.00 96.75 99 VAL A CA 1
ATOM 773 C C . VAL A 1 99 ? 5.446 5.115 2.274 1.00 96.75 99 VAL A C 1
ATOM 775 O O . VAL A 1 99 ? 4.750 4.570 3.127 1.00 96.75 99 VAL A O 1
ATOM 778 N N . ILE A 1 100 ? 4.951 6.078 1.492 1.00 97.50 100 ILE A N 1
ATOM 779 C CA . ILE A 1 100 ? 3.555 6.537 1.552 1.00 97.50 100 ILE A CA 1
ATOM 780 C C . ILE A 1 100 ? 2.599 5.375 1.285 1.00 97.50 100 ILE A C 1
ATOM 782 O O . ILE A 1 100 ? 1.668 5.151 2.062 1.00 97.50 100 ILE A O 1
ATOM 786 N N . ARG A 1 101 ? 2.822 4.623 0.200 1.00 97.31 101 ARG A N 1
ATOM 787 C CA . ARG A 1 101 ? 1.967 3.484 -0.153 1.00 97.31 101 ARG A CA 1
ATOM 788 C C . ARG A 1 101 ? 2.009 2.400 0.922 1.00 97.31 101 ARG A C 1
ATOM 790 O O . ARG A 1 101 ? 0.958 1.908 1.313 1.00 97.31 101 ARG A O 1
ATOM 797 N N . MET A 1 102 ? 3.192 2.074 1.438 1.00 98.00 102 MET A N 1
ATOM 798 C CA . MET A 1 102 ? 3.362 1.115 2.529 1.00 98.00 102 MET A CA 1
ATOM 799 C C . MET A 1 102 ? 2.596 1.545 3.787 1.00 98.00 102 MET A C 1
ATOM 801 O O . MET A 1 102 ? 1.859 0.742 4.349 1.00 98.00 102 MET A O 1
ATOM 805 N N . ASN A 1 103 ? 2.706 2.815 4.196 1.00 98.00 103 ASN A N 1
ATOM 806 C CA . ASN A 1 103 ? 1.980 3.343 5.354 1.00 98.00 103 ASN A CA 1
ATOM 807 C C . ASN A 1 103 ? 0.460 3.222 5.185 1.00 98.00 103 ASN A C 1
ATOM 809 O O . ASN A 1 103 ? -0.218 2.818 6.123 1.00 98.00 103 ASN A O 1
ATOM 813 N N . LYS A 1 104 ? -0.083 3.507 3.994 1.00 97.81 104 LYS A N 1
ATOM 814 C CA . LYS A 1 104 ? -1.519 3.323 3.716 1.00 97.81 104 LYS A CA 1
ATOM 815 C C . LYS A 1 104 ? -1.967 1.871 3.900 1.00 97.81 104 LYS A C 1
ATOM 817 O O . LYS A 1 104 ? -3.011 1.625 4.500 1.00 97.81 104 LYS A O 1
ATOM 822 N N . LEU A 1 105 ? -1.172 0.917 3.417 1.00 97.88 105 LEU A N 1
ATOM 823 C CA . LEU A 1 105 ? -1.472 -0.509 3.560 1.00 97.88 105 LEU A CA 1
ATOM 824 C C . LEU A 1 105 ? -1.330 -0.980 5.015 1.00 97.88 105 LEU A C 1
ATOM 826 O O . LEU A 1 105 ? -2.175 -1.741 5.483 1.00 97.88 105 LEU A O 1
ATOM 830 N N . TYR A 1 106 ? -0.337 -0.483 5.762 1.00 98.19 106 TYR A N 1
ATOM 831 C CA . TYR A 1 106 ? -0.248 -0.722 7.206 1.00 98.19 106 TYR A CA 1
ATOM 832 C C . TYR A 1 106 ? -1.462 -0.167 7.951 1.00 98.19 106 TYR A C 1
ATOM 834 O O . TYR A 1 106 ? -2.004 -0.866 8.800 1.00 98.19 106 TYR A O 1
ATOM 842 N N . CYS A 1 107 ? -1.945 1.034 7.611 1.00 98.06 107 CYS A N 1
ATOM 843 C CA . CYS A 1 107 ? -3.172 1.569 8.201 1.00 98.06 107 CYS A CA 1
ATOM 844 C C . CYS A 1 107 ? -4.357 0.620 7.989 1.00 98.06 107 CYS A C 1
ATOM 846 O O . CYS A 1 107 ? -5.063 0.317 8.947 1.00 98.06 107 CYS A O 1
ATOM 848 N N . ALA A 1 108 ? -4.555 0.117 6.766 1.00 97.25 108 ALA A N 1
ATOM 849 C CA . ALA A 1 108 ? -5.625 -0.835 6.467 1.00 97.25 108 AL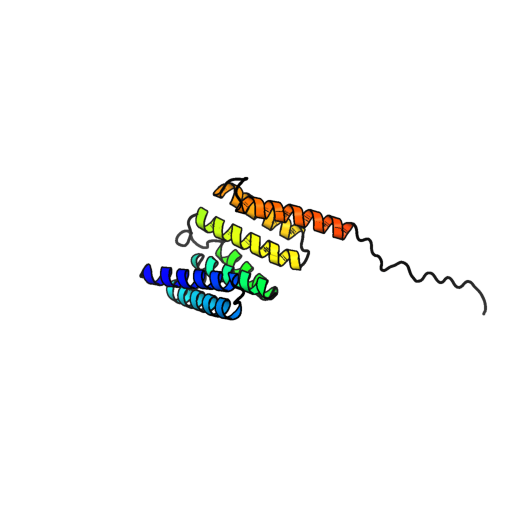A A C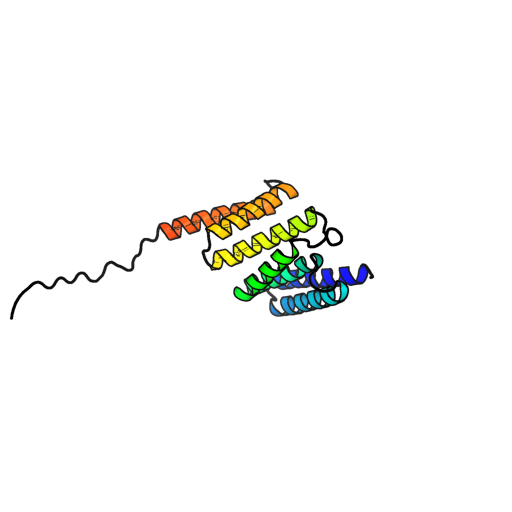A 1
ATOM 850 C C . ALA A 1 108 ? -5.476 -2.148 7.261 1.00 97.25 108 ALA A C 1
ATOM 852 O O . ALA A 1 108 ? -6.435 -2.606 7.877 1.00 97.25 108 ALA A O 1
ATOM 853 N N . LEU A 1 109 ? -4.266 -2.717 7.310 1.00 97.94 109 LEU A N 1
ATOM 854 C CA . LEU A 1 109 ? -3.966 -3.933 8.072 1.00 97.94 109 LEU A CA 1
ATOM 855 C C . LEU A 1 109 ? -4.234 -3.768 9.577 1.00 97.94 109 LEU A C 1
ATOM 857 O O . LEU A 1 109 ? -4.821 -4.643 10.209 1.00 97.94 109 LEU A O 1
ATOM 861 N N . LEU A 1 110 ? -3.756 -2.669 10.158 1.00 97.69 110 LEU A N 1
ATOM 862 C CA . LEU A 1 110 ? -3.793 -2.420 11.599 1.00 97.69 110 LEU A CA 1
ATOM 863 C C . LEU A 1 110 ? -5.186 -1.995 12.074 1.00 97.69 110 LEU A C 1
ATOM 865 O O . LEU A 1 110 ? -5.555 -2.296 13.208 1.00 97.69 110 LEU A O 1
ATOM 869 N N . LEU A 1 111 ? -5.985 -1.366 11.205 1.00 96.12 111 LEU A N 1
ATOM 870 C CA . LEU A 1 111 ? -7.399 -1.091 11.468 1.00 96.12 111 LEU A CA 1
ATOM 871 C C . LEU A 1 111 ? -8.208 -2.380 11.655 1.00 96.12 111 LEU A C 1
ATOM 873 O O . LEU A 1 111 ? -8.997 -2.448 12.590 1.00 96.12 111 LEU A O 1
ATOM 877 N N . GLU A 1 112 ? -7.964 -3.422 10.850 1.00 94.62 112 GLU A N 1
ATOM 878 C CA . GLU A 1 112 ? -8.602 -4.743 11.029 1.00 94.62 112 GLU A CA 1
ATOM 879 C C . GLU A 1 112 ? -8.225 -5.413 12.367 1.00 94.62 112 GLU A C 1
ATOM 881 O O . GLU A 1 112 ? -8.877 -6.364 12.794 1.00 94.62 112 GLU A O 1
ATOM 886 N N . ARG A 1 113 ? -7.168 -4.931 13.035 1.00 93.56 113 ARG A N 1
ATOM 887 C CA . ARG A 1 113 ? -6.694 -5.410 14.344 1.00 93.56 113 ARG A CA 1
ATOM 888 C C . ARG A 1 113 ? -7.026 -4.464 15.495 1.00 93.56 113 ARG A C 1
ATOM 890 O O . ARG A 1 113 ? -6.614 -4.735 16.618 1.00 93.56 113 ARG A O 1
ATOM 897 N N . GLU A 1 114 ? -7.698 -3.348 15.214 1.00 94.62 114 GLU A N 1
ATOM 898 C CA . GLU A 1 114 ? -7.961 -2.273 16.181 1.00 94.62 114 GLU A CA 1
ATOM 899 C C . GLU A 1 114 ? -6.687 -1.743 16.878 1.00 94.62 114 GLU A C 1
ATOM 901 O O . GLU A 1 114 ? -6.731 -1.201 17.983 1.00 94.62 114 GLU A O 1
ATOM 906 N N . ALA A 1 115 ? -5.530 -1.852 16.215 1.00 96.56 115 ALA A N 1
ATOM 907 C CA . ALA A 1 115 ? -4.241 -1.355 16.699 1.00 96.56 115 ALA A CA 1
ATOM 908 C C . ALA A 1 115 ? -4.127 0.162 16.452 1.00 96.56 115 ALA A C 1
ATOM 910 O O . ALA A 1 115 ? -3.328 0.641 15.646 1.00 96.56 115 ALA A O 1
ATOM 911 N N . PHE A 1 116 ? -5.025 0.933 17.077 1.00 96.88 116 PHE A N 1
ATOM 912 C CA . PHE A 1 116 ? -5.213 2.356 16.783 1.00 96.88 116 PHE A CA 1
ATOM 913 C C . PHE A 1 116 ? -3.951 3.218 16.958 1.00 96.88 116 PHE A C 1
ATOM 915 O O . PHE A 1 116 ? -3.710 4.054 16.083 1.00 96.88 116 PHE A O 1
ATOM 922 N N . PRO A 1 117 ? -3.129 3.061 18.018 1.00 97.06 117 PRO A N 1
ATOM 923 C CA . PRO A 1 117 ? -1.900 3.844 18.164 1.00 97.06 117 PRO A CA 1
ATOM 924 C C . PRO A 1 117 ? -0.945 3.685 16.974 1.00 97.06 117 PRO A C 1
ATOM 926 O O . PRO A 1 117 ? -0.409 4.672 16.472 1.00 97.06 117 PRO A O 1
ATOM 929 N N . GLU A 1 118 ? -0.776 2.462 16.485 1.00 97.62 118 GLU A N 1
ATOM 930 C CA . GLU A 1 118 ? 0.078 2.125 15.353 1.00 97.62 118 GLU A CA 1
ATOM 931 C C . GLU A 1 118 ? -0.512 2.661 14.041 1.00 97.62 118 GLU A C 1
ATOM 933 O O . GLU A 1 118 ? 0.217 3.227 13.223 1.00 97.62 118 GLU A O 1
ATOM 938 N N . VAL A 1 119 ? -1.841 2.596 13.860 1.00 98.12 119 VAL A N 1
ATOM 939 C CA . VAL A 1 119 ? -2.507 3.244 12.714 1.00 98.12 119 VAL A CA 1
ATOM 940 C C . VAL A 1 119 ? -2.210 4.746 12.700 1.00 98.12 119 VAL A C 1
ATOM 942 O O . VAL A 1 119 ? -1.876 5.291 11.649 1.00 98.12 119 VAL A O 1
ATOM 945 N N . LEU A 1 120 ? -2.293 5.431 13.849 1.00 98.12 120 LEU A N 1
ATOM 946 C CA . LEU A 1 120 ? -1.992 6.864 13.933 1.00 98.12 120 LEU A CA 1
ATOM 947 C C . LEU A 1 120 ? -0.535 7.163 13.553 1.00 98.12 120 LEU A C 1
ATOM 949 O O . LEU A 1 120 ? -0.282 8.143 12.851 1.00 98.12 120 LEU A O 1
ATOM 953 N N . GLN A 1 121 ? 0.421 6.326 13.964 1.00 97.94 121 GLN A N 1
ATOM 954 C CA . GLN A 1 121 ? 1.831 6.482 13.587 1.00 97.94 121 GLN A CA 1
ATOM 955 C C . GLN A 1 121 ? 2.025 6.374 12.069 1.00 97.94 121 GLN A C 1
ATOM 957 O O . GLN A 1 121 ? 2.606 7.270 11.455 1.00 97.94 121 GLN A O 1
ATOM 962 N N . HIS A 1 122 ? 1.478 5.332 11.441 1.00 97.88 122 HIS A N 1
ATOM 963 C CA . HIS A 1 122 ? 1.586 5.152 9.992 1.00 97.88 122 HIS A CA 1
ATOM 964 C C . HIS A 1 122 ? 0.849 6.247 9.211 1.00 97.88 122 HIS A C 1
ATOM 966 O O . HIS A 1 122 ? 1.390 6.807 8.254 1.00 97.88 122 HIS A O 1
ATOM 972 N N . ALA A 1 123 ? -0.358 6.617 9.641 1.00 98.19 123 ALA A N 1
ATOM 973 C CA . ALA A 1 123 ? -1.148 7.648 8.981 1.00 98.19 123 ALA A CA 1
ATOM 974 C C . ALA A 1 123 ? -0.491 9.033 9.086 1.00 98.19 123 ALA A C 1
ATOM 976 O O . ALA A 1 123 ? -0.450 9.761 8.094 1.00 98.19 123 ALA A O 1
ATOM 977 N N . THR A 1 124 ? 0.066 9.398 10.248 1.00 98.31 124 THR A N 1
ATOM 978 C CA . THR A 1 124 ? 0.786 10.673 10.418 1.00 98.31 124 THR A CA 1
ATOM 979 C C . THR A 1 124 ? 2.071 10.717 9.600 1.00 98.31 124 THR A C 1
ATOM 981 O O . THR A 1 124 ? 2.313 11.712 8.914 1.00 98.31 124 THR A O 1
ATOM 984 N N . HIS A 1 125 ? 2.862 9.640 9.607 1.00 97.81 125 HIS A N 1
ATOM 985 C CA . HIS A 1 125 ? 4.089 9.559 8.819 1.00 97.81 125 HIS A CA 1
ATOM 986 C C . HIS A 1 125 ? 3.798 9.651 7.315 1.00 97.81 125 HIS A C 1
ATOM 988 O O . HIS A 1 125 ? 4.391 10.471 6.612 1.00 97.81 125 HIS A O 1
ATOM 994 N N . GLY A 1 126 ? 2.819 8.885 6.827 1.00 97.62 126 GLY A N 1
ATOM 995 C CA . GLY A 1 126 ? 2.377 8.978 5.440 1.00 97.62 126 GLY A CA 1
ATOM 996 C C . GLY A 1 126 ? 1.851 10.374 5.088 1.00 97.62 126 GLY A C 1
ATOM 997 O O . GLY A 1 126 ? 2.169 10.892 4.019 1.00 97.62 126 GLY A O 1
ATOM 998 N N . ALA A 1 127 ? 1.075 11.012 5.975 1.00 98.12 127 ALA A N 1
ATOM 999 C CA . ALA A 1 127 ? 0.509 12.339 5.726 1.00 98.12 127 ALA A CA 1
ATOM 1000 C C . ALA A 1 127 ? 1.602 13.406 5.630 1.00 98.12 127 ALA A C 1
ATOM 1002 O O . ALA A 1 127 ? 1.527 14.281 4.770 1.00 98.12 127 ALA A O 1
ATOM 1003 N N . TYR A 1 128 ? 2.628 13.314 6.477 1.00 98.06 128 TYR A N 1
ATOM 1004 C CA . TYR A 1 128 ? 3.798 14.183 6.422 1.00 98.06 128 TYR A CA 1
ATOM 1005 C C . TYR A 1 128 ? 4.516 14.071 5.072 1.00 98.06 128 TYR A C 1
ATOM 1007 O O . TYR A 1 128 ? 4.707 15.082 4.397 1.00 98.06 128 TYR A O 1
ATOM 1015 N N . LEU A 1 129 ? 4.832 12.850 4.628 1.00 97.81 129 LEU A N 1
ATOM 1016 C CA . LEU A 1 129 ? 5.506 12.633 3.345 1.00 97.81 129 LEU A CA 1
ATOM 1017 C C . LEU A 1 129 ? 4.641 13.076 2.155 1.00 97.81 129 LEU A C 1
ATOM 1019 O O . LEU A 1 129 ? 5.135 13.749 1.253 1.00 97.81 129 LEU A O 1
ATOM 1023 N N . CYS A 1 130 ? 3.338 12.778 2.168 1.00 97.69 130 CYS A N 1
ATOM 1024 C CA . CYS A 1 130 ? 2.403 13.280 1.159 1.00 97.69 130 CYS A CA 1
ATOM 1025 C C . CYS A 1 130 ? 2.379 14.814 1.113 1.00 97.69 130 CYS A C 1
ATOM 1027 O O . CYS A 1 130 ? 2.377 15.399 0.029 1.00 97.69 130 CYS A O 1
ATOM 1029 N N . ALA A 1 131 ? 2.371 15.474 2.275 1.00 97.94 131 ALA A N 1
ATOM 1030 C CA . ALA A 1 131 ? 2.364 16.928 2.355 1.00 97.94 131 ALA A CA 1
ATOM 1031 C C . ALA A 1 131 ? 3.661 17.544 1.814 1.00 97.94 131 ALA A C 1
ATOM 1033 O O . ALA A 1 131 ? 3.593 18.595 1.179 1.00 97.94 131 ALA A O 1
ATOM 1034 N N . LEU A 1 132 ? 4.811 16.895 2.026 1.00 97.19 132 LEU A N 1
ATOM 1035 C CA . LEU A 1 132 ? 6.089 17.318 1.450 1.00 97.19 132 LEU A CA 1
ATOM 1036 C C . LEU A 1 132 ? 6.117 17.174 -0.076 1.00 97.19 132 LEU A C 1
ATOM 1038 O O . LEU A 1 132 ? 6.551 18.099 -0.756 1.00 97.19 132 LEU A O 1
ATOM 1042 N N . LEU A 1 133 ? 5.647 16.041 -0.609 1.00 96.69 133 LEU A N 1
ATOM 1043 C CA . LEU A 1 133 ? 5.711 15.759 -2.048 1.00 96.69 133 LEU A CA 1
ATOM 1044 C C . LEU A 1 133 ? 4.666 16.528 -2.862 1.00 96.69 133 LEU A C 1
ATOM 1046 O O . LEU A 1 133 ? 4.964 17.048 -3.933 1.00 96.69 133 LEU A O 1
ATOM 1050 N N . PHE A 1 134 ? 3.428 16.590 -2.373 1.00 96.94 134 PHE A N 1
ATOM 1051 C CA . PHE A 1 134 ? 2.288 17.078 -3.155 1.00 96.94 134 PHE A CA 1
ATOM 1052 C C . PHE A 1 134 ? 1.639 18.338 -2.578 1.00 96.94 134 PHE A C 1
ATOM 1054 O O . PHE A 1 134 ? 0.792 18.963 -3.220 1.00 96.94 134 PHE A O 1
ATOM 1061 N N . GLY A 1 135 ? 2.002 18.708 -1.351 1.00 97.81 135 GLY A N 1
ATOM 1062 C CA . GLY A 1 135 ? 1.383 19.789 -0.602 1.00 97.81 135 GLY A CA 1
ATOM 1063 C C . GLY A 1 135 ? 0.265 19.323 0.343 1.00 97.81 135 GLY A C 1
ATOM 1064 O O . GLY A 1 135 ? -0.372 18.281 0.148 1.00 97.81 135 GLY A O 1
ATOM 1065 N N . PRO A 1 136 ? -0.042 20.124 1.378 1.00 97.31 136 PRO A N 1
ATOM 1066 C CA . PRO A 1 136 ? -0.9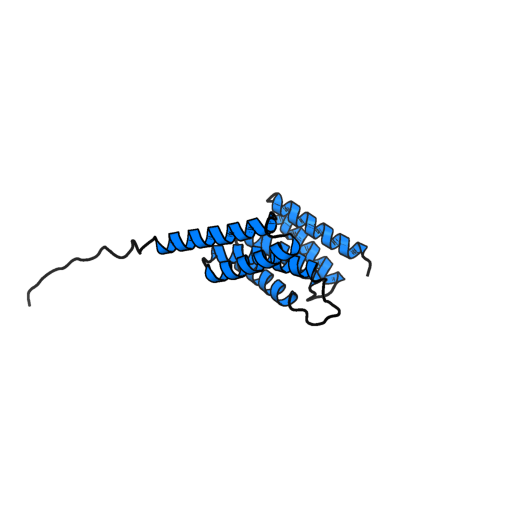89 19.749 2.432 1.00 97.31 136 PRO A CA 1
ATOM 1067 C C . PRO A 1 136 ? -2.448 19.663 1.959 1.00 97.31 136 PRO A C 1
ATOM 1069 O O . PRO A 1 136 ? -3.269 19.024 2.605 1.00 97.31 136 PRO A O 1
ATOM 1072 N N . LYS A 1 137 ? -2.785 20.307 0.834 1.00 97.25 137 LYS A N 1
ATOM 1073 C CA . LYS A 1 137 ? -4.143 20.327 0.259 1.00 97.25 137 LYS A CA 1
ATOM 1074 C C . LYS A 1 137 ? -4.358 19.265 -0.821 1.00 97.25 137 LYS A C 1
ATOM 1076 O O . LYS A 1 137 ? -5.428 19.221 -1.421 1.00 97.25 137 LYS A O 1
ATOM 1081 N N . HIS A 1 138 ? -3.344 18.453 -1.116 1.00 97.69 138 HIS A N 1
ATOM 1082 C CA . HIS A 1 138 ? -3.450 17.437 -2.153 1.00 97.69 138 HIS A CA 1
ATOM 1083 C C . HIS A 1 138 ? -4.407 16.314 -1.733 1.00 97.69 138 HIS A C 1
ATOM 1085 O O . HIS A 1 138 ? -4.552 16.016 -0.542 1.00 97.69 138 HIS A O 1
ATOM 1091 N N . LEU A 1 139 ? -5.036 15.659 -2.713 1.00 96.75 139 LEU A N 1
ATOM 1092 C CA . LEU A 1 139 ? -5.969 14.555 -2.473 1.00 96.75 139 LEU A CA 1
ATOM 1093 C C . LEU A 1 139 ? -5.313 13.429 -1.659 1.00 96.75 139 LEU A C 1
ATOM 1095 O O . LEU A 1 139 ? -5.870 12.992 -0.658 1.00 96.75 139 LEU A O 1
ATOM 1099 N N . TYR A 1 140 ? -4.094 13.027 -2.030 1.00 94.12 140 TYR A N 1
ATOM 1100 C CA . TYR A 1 140 ? -3.357 11.968 -1.326 1.00 94.12 140 TYR A CA 1
ATOM 1101 C C . TYR A 1 140 ? -3.014 12.311 0.125 1.00 94.12 140 TYR A C 1
ATOM 1103 O O . TYR A 1 140 ? -2.986 11.420 0.970 1.00 94.12 140 TYR A O 1
ATOM 1111 N N . THR A 1 141 ? -2.775 13.589 0.429 1.00 97.56 141 THR A N 1
ATOM 1112 C CA . THR A 1 141 ? -2.564 14.048 1.807 1.00 97.56 141 THR A CA 1
ATOM 1113 C C . THR A 1 141 ? -3.879 14.026 2.584 1.00 97.56 141 THR A C 1
ATOM 1115 O O . THR A 1 141 ? -3.938 13.546 3.714 1.00 97.56 141 THR A O 1
ATOM 1118 N N . SER A 1 142 ? -4.956 14.486 1.943 1.00 97.25 142 SER A N 1
ATOM 1119 C CA . SER A 1 142 ? -6.294 14.568 2.536 1.00 97.25 142 SER A CA 1
ATOM 1120 C C . SER A 1 142 ? -6.856 13.195 2.907 1.00 97.25 142 SER A C 1
ATOM 1122 O O . SER A 1 142 ? -7.501 13.057 3.941 1.00 97.25 142 SER A O 1
ATOM 1124 N N . GLU A 1 143 ? -6.573 12.168 2.106 1.00 96.31 143 GLU A N 1
ATOM 1125 C CA . GLU A 1 143 ? -6.940 10.774 2.386 1.00 96.31 143 GLU A CA 1
ATOM 1126 C C . GLU A 1 143 ? -6.377 10.282 3.731 1.00 96.31 143 GLU A C 1
ATOM 1128 O O . GLU A 1 143 ? -7.082 9.650 4.516 1.00 96.31 143 GLU A O 1
ATOM 1133 N N . LEU A 1 144 ? -5.127 10.629 4.048 1.00 97.50 144 LEU A N 1
ATOM 1134 C CA . LEU A 1 144 ? -4.501 10.239 5.312 1.00 97.50 144 LEU A CA 1
ATOM 1135 C C . LEU A 1 144 ? -5.007 11.075 6.492 1.00 97.50 144 LEU A C 1
ATOM 1137 O O . LEU A 1 144 ? -5.186 10.537 7.582 1.00 97.50 144 LEU A O 1
ATOM 1141 N N . TYR A 1 145 ? -5.336 12.354 6.286 1.00 97.88 145 TYR A N 1
ATOM 1142 C CA . TYR A 1 145 ? -6.049 13.140 7.302 1.00 97.88 145 TYR A CA 1
ATOM 1143 C C . TYR A 1 145 ? -7.434 12.571 7.606 1.00 97.88 145 TYR A C 1
ATOM 1145 O O . TYR A 1 145 ? -7.836 12.514 8.769 1.00 97.88 145 TYR A O 1
ATOM 1153 N N . PHE A 1 146 ? -8.147 12.107 6.580 1.00 97.19 146 PHE A N 1
ATOM 1154 C CA . PHE A 1 146 ? -9.412 11.410 6.764 1.00 97.19 146 PHE A CA 1
ATOM 1155 C C . PHE A 1 146 ? -9.221 10.118 7.570 1.00 97.19 146 PHE A C 1
ATOM 1157 O O . PHE A 1 146 ? -9.963 9.891 8.523 1.00 97.19 146 PHE A O 1
ATOM 1164 N N . CYS A 1 147 ? -8.186 9.325 7.264 1.00 96.81 147 CYS A N 1
ATOM 1165 C CA . CYS A 1 147 ? -7.830 8.136 8.042 1.00 96.81 147 CYS A CA 1
ATOM 1166 C C . CYS A 1 147 ? -7.604 8.465 9.529 1.00 96.81 147 CYS A C 1
ATOM 1168 O O . CYS A 1 147 ? -8.155 7.785 10.391 1.00 96.81 147 CYS A O 1
ATOM 1170 N N . LEU A 1 148 ? -6.858 9.531 9.848 1.00 98.00 148 LEU A N 1
ATOM 1171 C CA . LEU A 1 148 ? -6.653 9.973 11.236 1.00 98.00 148 LEU A CA 1
ATOM 1172 C C . LEU A 1 148 ? -7.980 10.311 11.931 1.00 98.00 148 LEU A C 1
ATOM 1174 O O . LEU A 1 148 ? -8.230 9.860 13.048 1.00 98.00 148 LEU A O 1
ATOM 1178 N N . GLY A 1 149 ? -8.851 11.074 11.263 1.00 97.62 149 GLY A N 1
ATOM 1179 C CA . GLY A 1 149 ? -10.171 11.422 11.792 1.00 97.62 149 GLY A CA 1
ATOM 1180 C C . GLY A 1 149 ? -11.054 10.197 12.044 1.00 97.62 149 GLY A C 1
ATOM 1181 O O . GLY A 1 149 ? -11.704 10.108 13.087 1.00 97.62 149 GLY A O 1
ATOM 1182 N N . ALA A 1 150 ? -11.034 9.229 11.124 1.00 96.50 150 ALA A N 1
ATOM 1183 C CA . ALA A 1 150 ? -11.758 7.971 11.267 1.00 96.50 150 ALA A CA 1
ATOM 1184 C C . ALA A 1 150 ? -11.267 7.170 12.483 1.00 96.50 150 ALA A C 1
ATOM 1186 O O . ALA A 1 150 ? -12.086 6.719 13.281 1.00 96.50 150 ALA A O 1
ATOM 1187 N N . VAL A 1 151 ? -9.948 7.068 12.682 1.00 97.25 151 VAL A N 1
ATOM 1188 C CA . VAL A 1 151 ? -9.356 6.378 13.841 1.00 97.25 151 VAL A CA 1
ATOM 1189 C C . VAL A 1 151 ? -9.779 7.033 15.153 1.00 97.25 151 VAL A C 1
ATOM 1191 O O . VAL A 1 151 ? -10.236 6.336 16.055 1.00 97.25 151 VAL A O 1
ATOM 1194 N N . PHE A 1 152 ? -9.710 8.364 15.262 1.00 96.81 152 PHE A N 1
ATOM 1195 C CA . PHE A 1 152 ? -10.162 9.053 16.476 1.00 96.81 152 PHE A CA 1
ATOM 1196 C C . PHE A 1 152 ? -11.647 8.811 16.765 1.00 96.81 152 PHE A C 1
ATOM 1198 O O . PHE A 1 152 ? -12.021 8.629 17.924 1.00 96.81 152 PHE A O 1
ATOM 1205 N N . SER A 1 153 ? -12.490 8.776 15.729 1.00 95.75 153 SER A N 1
ATOM 1206 C CA . SER A 1 153 ? -13.910 8.459 15.893 1.00 95.75 153 SER A CA 1
ATOM 1207 C C . SER A 1 153 ? -14.125 7.025 16.383 1.00 95.75 153 SER A C 1
ATOM 1209 O O . SER A 1 153 ? -14.910 6.817 17.307 1.00 95.75 153 SER A O 1
ATOM 1211 N N . LEU A 1 154 ? -13.399 6.050 15.826 1.00 95.12 154 LEU A N 1
ATOM 1212 C CA . LEU A 1 154 ? -13.461 4.651 16.262 1.00 95.12 154 LEU A CA 1
ATOM 1213 C C . LEU A 1 154 ? -13.014 4.497 17.718 1.00 95.12 154 LEU A C 1
ATOM 1215 O O . LEU A 1 154 ? -13.745 3.919 18.514 1.00 95.12 154 LEU A O 1
ATOM 1219 N N . MET A 1 155 ? -11.888 5.105 18.103 1.00 94.31 155 MET A N 1
ATOM 1220 C CA . MET A 1 155 ? -11.412 5.091 19.490 1.00 94.31 155 MET A CA 1
ATOM 1221 C C . MET A 1 155 ? -12.473 5.627 20.460 1.00 94.31 155 MET A C 1
ATOM 1223 O O . MET A 1 155 ? -12.728 5.023 21.501 1.00 94.31 155 MET A O 1
ATOM 1227 N N . GLN A 1 156 ? -13.132 6.740 20.116 1.00 93.19 156 GLN A N 1
ATOM 1228 C CA . GLN A 1 156 ? -14.212 7.299 20.934 1.00 93.19 156 GLN A CA 1
ATOM 1229 C C . GLN A 1 156 ? -15.394 6.336 21.071 1.00 93.19 156 GLN A C 1
ATOM 1231 O O . GLN A 1 156 ? -15.935 6.198 22.166 1.00 93.19 156 GLN A O 1
ATOM 1236 N N . GLN A 1 157 ? -15.783 5.659 19.990 1.00 90.94 157 GLN A N 1
ATOM 1237 C CA . GLN A 1 157 ? -16.876 4.683 20.002 1.00 90.94 157 GLN A CA 1
ATOM 1238 C C . GLN A 1 157 ? -16.534 3.461 20.862 1.00 90.94 157 GLN A C 1
ATOM 1240 O O . GLN A 1 157 ? -17.358 3.054 21.680 1.00 90.94 157 GLN A O 1
ATOM 1245 N N . THR A 1 158 ? -15.315 2.929 20.749 1.00 88.81 158 THR A N 1
ATOM 1246 C CA . THR A 1 158 ? -14.841 1.802 21.564 1.00 88.81 158 THR A CA 1
ATOM 1247 C C . THR A 1 158 ? -14.790 2.171 23.049 1.00 88.81 158 THR A C 1
ATOM 1249 O O . THR A 1 158 ? -15.224 1.394 23.894 1.00 88.81 158 THR A O 1
ATOM 1252 N N . HIS A 1 159 ? -14.344 3.385 23.392 1.00 80.94 159 HIS A N 1
ATOM 1253 C CA . HIS A 1 159 ? -14.362 3.871 24.777 1.00 80.94 159 HIS A CA 1
ATOM 1254 C C . HIS A 1 159 ? -15.777 4.158 25.310 1.00 80.94 159 HIS A C 1
ATOM 1256 O O . HIS A 1 159 ? -16.014 4.036 26.512 1.00 80.94 159 HIS A O 1
ATOM 1262 N N . ALA A 1 160 ? -16.716 4.536 24.439 1.00 77.81 160 ALA A N 1
ATOM 1263 C CA . ALA A 1 160 ? -18.105 4.826 24.791 1.00 77.81 160 ALA A CA 1
ATOM 1264 C C . ALA A 1 160 ? -19.001 3.578 24.890 1.00 77.81 160 ALA A C 1
ATOM 1266 O O . ALA A 1 160 ? -20.165 3.715 25.266 1.00 77.81 160 ALA A O 1
ATOM 1267 N N . GLN A 1 161 ? -18.490 2.379 24.588 1.00 60.31 161 GLN A N 1
ATOM 1268 C CA . GLN A 1 161 ? -19.146 1.105 24.890 1.00 60.31 161 GLN A CA 1
ATOM 1269 C C . GLN A 1 161 ? -18.637 0.557 26.237 1.00 60.31 161 GLN A C 1
ATOM 1271 O O . GLN A 1 161 ? -17.732 -0.277 26.266 1.00 60.31 161 GLN A O 1
ATOM 1276 N N . PRO A 1 162 ? -19.187 0.986 27.391 1.00 52.41 162 PRO A N 1
ATOM 1277 C CA . PRO A 1 162 ? -18.901 0.313 28.647 1.00 52.41 162 PRO A CA 1
ATOM 1278 C C . PRO A 1 162 ? -19.479 -1.105 28.581 1.00 52.41 162 PRO A C 1
ATOM 1280 O O . PRO A 1 162 ? -20.607 -1.293 28.132 1.00 52.41 162 PRO A O 1
ATOM 1283 N N . HIS A 1 163 ? -18.703 -2.086 29.046 1.00 53.59 163 HIS A N 1
ATOM 1284 C CA . HIS A 1 163 ? -19.077 -3.486 29.262 1.00 53.59 163 HIS A CA 1
ATOM 1285 C C . HIS A 1 163 ? -20.570 -3.702 29.600 1.00 53.59 163 HIS A C 1
ATOM 1287 O O . HIS A 1 163 ? -20.953 -3.798 30.766 1.00 53.59 163 HIS A O 1
ATOM 1293 N N . ALA A 1 164 ? -21.419 -3.900 28.591 1.00 47.00 164 ALA A N 1
ATOM 1294 C CA . ALA A 1 164 ? -22.791 -4.381 28.757 1.00 47.00 164 ALA A CA 1
ATOM 1295 C C . ALA A 1 164 ? -22.826 -5.914 28.950 1.00 47.00 164 ALA A C 1
ATOM 1297 O O . ALA A 1 164 ? -23.684 -6.602 28.407 1.00 47.00 164 ALA A O 1
ATOM 1298 N N . ALA A 1 165 ? -21.860 -6.464 29.697 1.00 50.31 165 ALA A N 1
ATOM 1299 C CA . ALA A 1 165 ? -21.678 -7.905 29.899 1.00 50.31 165 ALA A CA 1
ATOM 1300 C C . ALA A 1 165 ? -21.275 -8.272 31.344 1.00 50.31 165 ALA A C 1
ATOM 1302 O O . ALA A 1 165 ? -20.597 -9.271 31.564 1.00 50.31 165 ALA A O 1
ATOM 1303 N N . GLY A 1 166 ? -21.671 -7.469 32.341 1.00 46.12 166 GLY A N 1
ATOM 1304 C CA . GLY A 1 166 ? -21.298 -7.710 33.744 1.00 46.12 166 GLY A CA 1
ATOM 1305 C C . GLY A 1 166 ? -22.332 -7.331 34.805 1.00 46.12 166 GLY A C 1
ATOM 1306 O O . GLY A 1 166 ? -21.987 -7.282 35.980 1.00 46.12 166 GLY A O 1
ATOM 1307 N N . ALA A 1 167 ? -23.586 -7.061 34.438 1.00 46.06 167 ALA A N 1
ATOM 1308 C CA . ALA A 1 167 ? -24.653 -6.769 35.398 1.00 46.06 167 ALA A CA 1
ATOM 1309 C C . ALA A 1 167 ? -25.779 -7.799 35.249 1.00 46.06 167 ALA A C 1
ATOM 1311 O O . ALA A 1 167 ? -26.736 -7.585 34.510 1.00 46.06 167 ALA A O 1
ATOM 1312 N N . GLY A 1 168 ? -25.637 -8.949 35.916 1.00 46.16 168 GLY A N 1
ATOM 1313 C CA . GLY A 1 168 ? -26.632 -10.015 35.804 1.00 46.16 168 GLY A CA 1
ATOM 1314 C C . GLY A 1 168 ? -26.401 -11.285 36.620 1.00 46.16 168 GLY A C 1
ATOM 1315 O O . GLY A 1 168 ? -26.770 -12.346 36.142 1.00 46.16 168 GLY A O 1
ATOM 1316 N N . SER A 1 169 ? -25.829 -11.221 37.828 1.00 43.03 169 SER A N 1
ATOM 1317 C CA . SER A 1 169 ? -26.061 -12.270 38.841 1.00 43.03 169 SE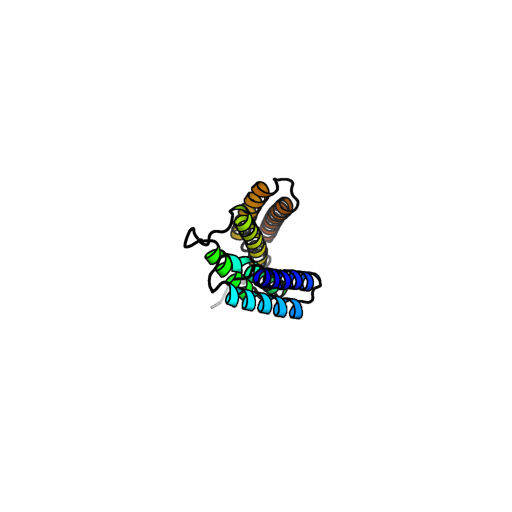R A CA 1
ATOM 1318 C C . SER A 1 169 ? -25.771 -11.767 40.258 1.00 43.03 169 SER A C 1
ATOM 1320 O O . SER A 1 169 ? -24.876 -12.248 40.950 1.00 43.03 169 SER A O 1
ATOM 1322 N N . ALA A 1 170 ? -26.547 -10.781 40.706 1.00 43.88 170 ALA A N 1
ATOM 1323 C CA . ALA A 1 170 ? -26.772 -10.574 42.129 1.00 43.88 170 ALA A CA 1
ATOM 1324 C C . ALA A 1 170 ? -28.028 -11.365 42.522 1.00 43.88 170 ALA A C 1
ATOM 1326 O O . ALA A 1 170 ? -29.136 -10.841 42.496 1.00 43.88 170 ALA A O 1
ATOM 1327 N N . THR A 1 171 ? -27.858 -12.638 42.871 1.00 42.53 171 THR A N 1
ATOM 1328 C CA . THR A 1 171 ? -28.801 -13.329 43.758 1.00 42.53 171 THR A CA 1
ATOM 1329 C C . THR A 1 171 ? -28.107 -13.542 45.086 1.00 42.53 171 THR A C 1
ATOM 1331 O O . THR A 1 171 ? -27.403 -14.523 45.308 1.00 42.53 171 THR A O 1
ATOM 1334 N N . SER A 1 172 ? -28.318 -12.570 45.967 1.00 39.72 172 SER A N 1
ATOM 1335 C CA . SER A 1 172 ? -28.314 -12.772 47.404 1.00 39.72 172 SER A CA 1
ATOM 1336 C C . SER A 1 172 ? -29.302 -13.886 47.759 1.00 39.72 172 SER A C 1
ATOM 1338 O O . SER A 1 172 ? -30.500 -13.736 47.517 1.00 39.72 172 SER A O 1
ATOM 1340 N N . ILE A 1 173 ? -28.826 -14.962 48.381 1.00 44.06 173 ILE A N 1
ATOM 1341 C CA . ILE A 1 173 ? -29.655 -15.745 49.297 1.00 44.06 173 ILE A CA 1
ATOM 1342 C C . ILE A 1 173 ? -28.991 -15.671 50.666 1.00 44.06 173 ILE A C 1
ATOM 1344 O O . ILE A 1 173 ? -27.911 -16.197 50.918 1.00 44.06 173 ILE A O 1
ATOM 1348 N N . THR A 1 174 ? -29.666 -14.919 51.517 1.00 44.12 174 THR A N 1
ATOM 1349 C CA . THR A 1 174 ? -29.552 -14.853 52.965 1.00 44.12 174 THR A CA 1
ATOM 1350 C C . THR A 1 174 ? -29.785 -16.219 53.620 1.00 44.12 174 THR A C 1
ATOM 1352 O O . THR A 1 174 ? -30.826 -16.819 53.387 1.00 44.12 174 THR A O 1
ATOM 1355 N N . GLY A 1 175 ? -28.874 -16.624 54.510 1.00 38.91 175 GLY A N 1
ATOM 1356 C CA . GLY A 1 175 ? -29.189 -17.142 55.851 1.00 38.91 175 GLY A CA 1
ATOM 1357 C C . GLY A 1 175 ? -29.774 -18.556 56.051 1.00 38.91 175 GLY A C 1
ATOM 1358 O O . GLY A 1 175 ? -30.898 -18.834 55.659 1.00 38.91 175 GLY A O 1
ATOM 1359 N N . ALA A 1 176 ? -29.058 -19.307 56.904 1.00 36.91 176 ALA A N 1
ATOM 1360 C CA . ALA A 1 176 ? -29.543 -20.146 58.019 1.00 36.91 176 ALA A CA 1
ATOM 1361 C C . ALA A 1 176 ? -29.658 -21.686 57.859 1.00 36.91 176 ALA A C 1
ATOM 1363 O O . ALA A 1 176 ? -30.315 -22.194 56.957 1.00 36.91 176 ALA A O 1
ATOM 1364 N N . HIS A 1 177 ? -29.107 -22.359 58.891 1.00 35.34 177 HIS A N 1
ATOM 1365 C CA . HIS A 1 177 ? -29.116 -23.790 59.276 1.00 35.34 177 HIS A CA 1
ATOM 1366 C C . HIS A 1 177 ? -28.202 -24.719 58.448 1.00 35.34 177 HIS A C 1
ATOM 1368 O O . HIS A 1 177 ? -28.313 -24.762 57.231 1.00 35.34 177 HIS A O 1
ATOM 1374 N N . LEU A 1 178 ? -27.245 -25.471 59.009 1.00 36.62 178 LEU A N 1
ATOM 1375 C CA . LEU A 1 178 ? -27.060 -26.119 60.323 1.00 36.62 178 LEU A CA 1
ATOM 1376 C C . LEU A 1 178 ? -25.600 -26.006 60.792 1.00 36.62 178 LEU A C 1
ATOM 1378 O O . LEU A 1 178 ? -24.708 -26.061 59.918 1.00 36.62 178 LEU A O 1
#

Sequence (178 aa):
MSAVDFEACEQLRRESEELCFLQQLRPARDKALAALKAATTLLGKNLLRLAPFYLVLADMALCERQLPQAEELLALVNWLLEPLDAEHAMPEEATNLLVIRMNKLYCALLLEREAFPEVLQHATHGAYLCALLFGPKHLYTSELYFCLGAVFSLMQQTHAQPHAAGAGSATSITGAHL

pLDDT: mean 88.08, std 16.18, range [35.34, 98.31]

Foldseek 3Di:
DDPVQLVVLVVLLVVLVVCVVVVVLVSSLVSLVVSLVSCCVVPPPLALSSLSSLLSVLVSCLVVVVLVSNVVSLVSNVSSLPDPDPVRDDPPLVSLVSLLSSLVSVLSSVVVVLVLVSNLVSLVSSLVSCCVNPNCPDPSNVVSVVSNVVSVVVVVVVVVDDPPPPPPDPDDDDDDDD

Radius of gyration: 22.54 Å; chains: 1; bounding box: 54×46×83 Å

Secondary structure (DSSP, 8-state):
--HHHHHHHHHHHHHHHHHHHTT-HHHHHHHHHHHHHHHHHHH-SS-GGGHHHHHHHHHHHHHTT-HHHHHHHHHHHHHHHS-SSGGGPPPHHHHHHHHHHHHHHHHHHHHTTT-HHHHHHHHHHHHHHHHHHH-TTSHHHHHHHHHHHHHHHHHHHHHH---TTS------------